Protein AF-A0A0C9RMF0-F1 (afdb_monomer_lite)

pLDDT: mean 89.21, std 12.38, range [47.41, 98.06]

Sequence (124 aa):
MVTLDIFLEYEKRLIDDIDEKNALFDYFEFLIHSRNSNKECIVCVLGSMLGQEIQDAYSAFGRESKEDFSLTLTYSLLKDAVAGHFGQNWDEKNFRSTISKWFTGSSDRFGRRSKRQKRRSKSL

Foldseek 3Di:
DDAPVNVVVLLVCCVPDPVSLVVLLVVLLVQCVPPDDLLSSLCRSCVVHPDLNQLQQAACQDDPRHDHPCPTSNNVSSLVSQCVNCPVNDDPVRNSVNSRVVSVCSCVVVVVVVVVVVVVVVVD

Organism: NCBI:txid64838

Secondary structure (DSSP, 8-state):
---HHHHHHHHHHHHH-HHHHHHHHHHHHHHHTT--SHHHHHHHHHHHH--HHHHHHEETT-BTTBEEGGGSHHHHHHHHHHHHHHGGG--HHHHHHHHHHHHHTHHHHTTHHHHHHHHHTT--

Radius of gyration: 15.91 Å; chains: 1; bounding box: 38×47×32 Å

Structure (mmCIF, N/CA/C/O backbone):
data_AF-A0A0C9RMF0-F1
#
_entry.id   AF-A0A0C9RMF0-F1
#
loop_
_atom_site.group_PDB
_atom_site.id
_atom_site.type_symbol
_atom_site.label_atom_id
_atom_site.label_alt_id
_atom_site.label_comp_id
_atom_site.label_asym_id
_atom_site.label_entity_id
_atom_site.label_seq_id
_atom_site.pdbx_PDB_ins_code
_atom_site.Cartn_x
_atom_site.Cartn_y
_atom_site.Cartn_z
_atom_site.occupancy
_atom_site.B_iso_or_equiv
_atom_site.auth_seq_id
_atom_site.auth_comp_id
_atom_site.auth_asym_id
_atom_site.auth_atom_id
_atom_site.pdbx_PDB_model_num
ATOM 1 N N . MET A 1 1 ? -0.333 -11.986 -13.139 1.00 63.03 1 MET A N 1
ATOM 2 C CA . MET A 1 1 ? 0.375 -11.520 -11.924 1.00 63.03 1 MET A CA 1
ATOM 3 C C . MET A 1 1 ? 0.957 -10.160 -12.263 1.00 63.03 1 MET A C 1
ATOM 5 O O . MET A 1 1 ? 1.474 -10.045 -13.365 1.00 63.03 1 MET A O 1
ATOM 9 N N . VAL A 1 2 ? 0.821 -9.151 -11.400 1.00 81.69 2 VAL A N 1
ATOM 10 C CA . VAL A 1 2 ? 1.382 -7.812 -11.659 1.00 81.69 2 VAL A CA 1
ATOM 11 C C . VAL A 1 2 ? 2.910 -7.905 -11.649 1.00 81.69 2 VAL A C 1
ATOM 13 O O . VAL A 1 2 ? 3.484 -8.367 -10.657 1.00 81.69 2 VAL A O 1
ATOM 16 N N . THR A 1 3 ? 3.540 -7.543 -12.767 1.00 92.06 3 THR A N 1
ATOM 17 C CA . THR A 1 3 ? 5.001 -7.450 -12.908 1.00 92.06 3 THR A CA 1
ATOM 18 C C . THR A 1 3 ? 5.488 -6.076 -12.460 1.00 92.06 3 THR A C 1
ATOM 20 O O . THR A 1 3 ? 4.687 -5.151 -12.292 1.00 92.06 3 THR A O 1
ATOM 23 N N . LEU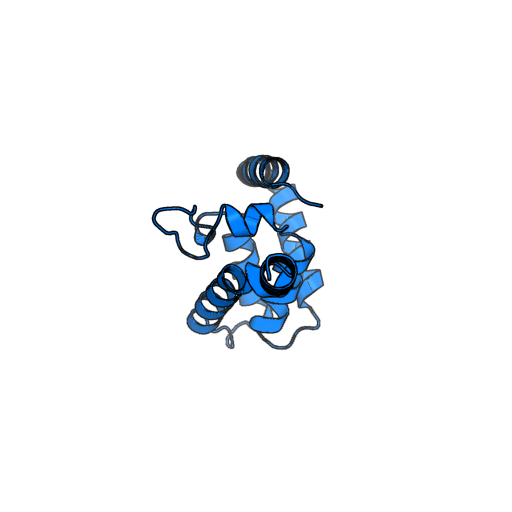 A 1 4 ? 6.800 -5.926 -12.272 1.00 93.19 4 LEU A N 1
ATOM 24 C CA . LEU A 1 4 ? 7.386 -4.624 -11.944 1.00 93.19 4 LEU A CA 1
ATOM 25 C C . LEU A 1 4 ? 7.097 -3.572 -13.029 1.00 93.19 4 LEU A C 1
ATOM 27 O O . LEU A 1 4 ? 6.701 -2.462 -12.692 1.00 93.19 4 LEU A O 1
ATOM 31 N N . ASP A 1 5 ? 7.222 -3.926 -14.309 1.00 94.81 5 ASP A N 1
ATOM 32 C CA . ASP A 1 5 ? 7.007 -2.980 -15.414 1.00 94.81 5 ASP A CA 1
ATOM 33 C C . ASP A 1 5 ? 5.564 -2.468 -15.469 1.00 94.81 5 ASP A C 1
ATOM 35 O O . ASP A 1 5 ? 5.345 -1.266 -15.603 1.00 94.81 5 ASP A O 1
ATOM 39 N N . ILE A 1 6 ? 4.584 -3.362 -15.275 1.00 94.62 6 ILE A N 1
ATOM 40 C CA . ILE A 1 6 ? 3.163 -2.988 -15.206 1.00 94.62 6 ILE A CA 1
ATOM 41 C C . ILE A 1 6 ? 2.926 -2.036 -14.030 1.00 94.62 6 ILE A C 1
ATOM 43 O O . ILE A 1 6 ? 2.205 -1.052 -14.171 1.00 94.62 6 ILE A O 1
ATOM 47 N N . PHE A 1 7 ? 3.539 -2.306 -12.873 1.00 95.50 7 PHE A N 1
ATOM 48 C CA . PHE A 1 7 ? 3.429 -1.428 -11.709 1.00 95.50 7 PHE A CA 1
ATOM 49 C C . PHE A 1 7 ? 4.033 -0.040 -11.980 1.00 95.50 7 PHE A C 1
ATOM 51 O O . PHE A 1 7 ? 3.410 0.966 -11.660 1.00 95.50 7 PHE A O 1
ATOM 58 N N . LEU A 1 8 ? 5.207 0.034 -12.611 1.00 95.44 8 LEU A N 1
ATOM 59 C CA . LEU A 1 8 ? 5.867 1.304 -12.934 1.00 95.44 8 LEU A CA 1
ATOM 60 C C . LEU A 1 8 ? 5.111 2.117 -13.991 1.00 95.44 8 LEU A C 1
ATOM 62 O O . LEU A 1 8 ? 5.059 3.342 -13.906 1.00 95.44 8 LEU A O 1
ATOM 66 N N . GLU A 1 9 ? 4.541 1.459 -15.000 1.00 95.38 9 GLU A N 1
ATOM 67 C CA . GLU A 1 9 ? 3.673 2.112 -15.982 1.00 95.38 9 GLU A CA 1
ATOM 68 C C . GLU A 1 9 ? 2.410 2.660 -15.315 1.00 95.38 9 GLU A C 1
ATOM 70 O O . GLU A 1 9 ? 2.009 3.795 -15.575 1.00 95.38 9 GLU A O 1
ATOM 75 N N . TYR A 1 10 ? 1.828 1.888 -14.398 1.00 95.31 10 TYR A N 1
ATOM 76 C CA . TYR A 1 10 ? 0.664 2.316 -13.640 1.00 95.31 10 TYR A CA 1
ATOM 77 C C . TYR A 1 10 ? 0.959 3.523 -12.744 1.00 95.31 1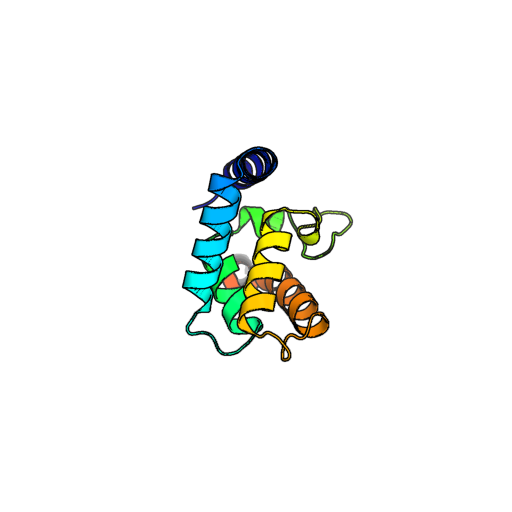0 TYR A C 1
ATOM 79 O O . TYR A 1 10 ? 0.224 4.505 -12.786 1.00 95.31 10 TYR A O 1
ATOM 87 N N . GLU A 1 11 ? 2.079 3.513 -12.017 1.00 96.12 11 GLU A N 1
ATOM 88 C CA . GLU A 1 11 ? 2.515 4.655 -11.204 1.00 96.12 11 GLU A CA 1
ATOM 89 C C . GLU A 1 11 ? 2.680 5.936 -12.030 1.00 96.12 11 GLU A C 1
ATOM 91 O O . GLU A 1 11 ? 2.320 7.012 -11.563 1.00 96.12 11 GLU A O 1
ATOM 96 N N . LYS A 1 12 ? 3.161 5.837 -13.277 1.00 95.94 12 LYS A N 1
ATOM 97 C CA . LYS A 1 12 ? 3.228 6.993 -14.186 1.00 95.94 12 LYS A CA 1
ATOM 98 C C . LYS A 1 12 ? 1.840 7.498 -14.565 1.00 95.94 12 LYS A C 1
ATOM 100 O O . LYS A 1 12 ? 1.616 8.701 -14.526 1.00 95.94 12 LYS A O 1
ATOM 105 N N . ARG A 1 13 ? 0.906 6.599 -14.896 1.00 95.56 13 ARG A N 1
ATOM 106 C CA . ARG A 1 13 ? -0.481 6.975 -15.221 1.00 95.56 13 ARG A CA 1
ATOM 107 C C . ARG A 1 13 ? -1.155 7.705 -14.063 1.00 95.56 13 ARG A C 1
ATOM 109 O O . ARG A 1 13 ? -1.812 8.715 -14.292 1.00 95.56 13 ARG A O 1
ATOM 116 N N . LEU A 1 14 ? -0.926 7.252 -12.830 1.00 96.50 14 LEU A N 1
ATOM 117 C CA . LEU A 1 14 ? -1.472 7.900 -11.639 1.00 96.50 14 LEU A CA 1
ATOM 118 C C . LEU A 1 14 ? -1.028 9.361 -11.498 1.00 96.50 14 LEU A C 1
ATOM 120 O O . LEU A 1 14 ? -1.740 10.118 -10.851 1.00 96.50 14 LEU A O 1
ATOM 124 N N . ILE A 1 15 ? 0.101 9.795 -12.069 1.00 94.56 15 ILE A N 1
ATOM 125 C CA . ILE A 1 15 ? 0.561 11.192 -11.957 1.00 94.56 15 ILE A CA 1
ATOM 126 C C . ILE A 1 15 ? -0.414 12.140 -12.660 1.00 94.56 15 ILE A C 1
ATOM 128 O O . ILE A 1 15 ? -0.840 13.124 -12.047 1.00 94.56 15 ILE A O 1
ATOM 132 N N . ASP A 1 16 ? -0.826 11.799 -13.878 1.00 93.38 16 ASP A N 1
ATOM 133 C CA . ASP A 1 16 ? -1.553 12.705 -14.774 1.00 93.38 16 ASP A CA 1
ATOM 134 C C . ASP A 1 16 ? -3.061 12.418 -14.849 1.00 93.38 16 ASP A C 1
ATOM 136 O O . ASP A 1 16 ? -3.834 13.285 -15.254 1.00 93.38 16 ASP A O 1
ATOM 140 N N . ASP A 1 17 ? -3.499 11.229 -14.429 1.00 96.31 17 ASP A N 1
ATOM 141 C CA . ASP A 1 17 ? -4.887 10.782 -14.549 1.00 96.31 17 ASP A CA 1
ATOM 142 C C . ASP A 1 17 ? -5.607 10.825 -13.190 1.00 96.31 17 ASP A C 1
ATOM 144 O O . ASP A 1 17 ? -5.391 9.986 -12.311 1.00 96.31 17 ASP A O 1
ATOM 148 N N . ILE A 1 18 ? -6.440 11.851 -12.990 1.00 95.62 18 ILE A N 1
ATOM 149 C CA . ILE A 1 18 ? -7.218 12.017 -11.754 1.00 95.62 18 ILE A CA 1
ATOM 150 C C . ILE A 1 18 ? -8.297 10.941 -11.602 1.00 95.62 18 ILE A C 1
ATOM 152 O O . ILE A 1 18 ? -8.563 10.510 -10.481 1.00 95.62 18 ILE A O 1
ATOM 156 N N . ASP A 1 19 ? -8.881 10.479 -12.707 1.00 96.88 19 ASP A N 1
ATOM 157 C CA . ASP A 1 19 ? -9.924 9.458 -12.678 1.00 96.88 19 ASP A CA 1
ATOM 158 C C . ASP A 1 19 ? -9.320 8.114 -12.270 1.00 96.88 19 ASP A C 1
ATOM 160 O O . ASP A 1 19 ? -9.894 7.399 -11.451 1.00 96.88 19 ASP A O 1
ATOM 164 N N . GLU A 1 20 ? -8.105 7.814 -12.734 1.00 97.12 20 GLU A N 1
ATOM 165 C CA . GLU A 1 20 ? -7.364 6.627 -12.306 1.00 97.12 20 GLU A CA 1
ATOM 166 C C . GLU A 1 20 ? -6.953 6.696 -10.824 1.00 97.12 20 GLU A C 1
ATOM 168 O O . GLU A 1 20 ? -7.061 5.695 -10.112 1.00 97.12 20 GLU A O 1
ATOM 173 N N . LYS A 1 21 ? -6.544 7.872 -10.317 1.00 97.62 21 LYS A N 1
ATOM 174 C CA . LYS A 1 21 ? -6.292 8.061 -8.874 1.00 97.62 21 LYS A CA 1
ATOM 175 C C . LYS A 1 21 ? -7.547 7.770 -8.047 1.00 97.62 21 LYS A C 1
ATOM 177 O O . LYS A 1 21 ? -7.460 7.047 -7.054 1.00 97.62 21 LYS A O 1
ATOM 182 N N . ASN A 1 22 ? -8.689 8.322 -8.458 1.00 97.62 22 ASN A N 1
ATOM 183 C CA . ASN A 1 22 ? -9.966 8.131 -7.771 1.00 97.62 22 ASN A CA 1
ATOM 184 C C . ASN A 1 22 ? -10.398 6.661 -7.821 1.00 97.62 22 ASN A C 1
ATOM 186 O O . ASN A 1 22 ? -10.735 6.091 -6.791 1.00 97.62 22 ASN A O 1
ATOM 190 N N . ALA A 1 23 ? -10.285 6.011 -8.981 1.00 97.75 23 ALA A N 1
ATOM 191 C CA . ALA A 1 23 ? -10.614 4.597 -9.129 1.00 97.75 23 ALA A CA 1
ATOM 192 C C . ALA A 1 23 ? -9.749 3.697 -8.232 1.00 97.75 23 ALA A C 1
ATOM 194 O O . ALA A 1 23 ? -10.259 2.757 -7.617 1.00 97.75 23 ALA A O 1
ATOM 195 N N . LEU A 1 24 ? -8.446 3.982 -8.120 1.00 97.62 24 LEU A N 1
ATOM 196 C CA . LEU A 1 24 ? -7.562 3.242 -7.220 1.00 97.62 24 LEU A CA 1
ATOM 197 C C . LEU A 1 24 ? -7.927 3.468 -5.749 1.00 97.62 24 LEU A C 1
ATOM 199 O O . LEU A 1 24 ? -7.923 2.519 -4.962 1.00 97.62 24 LEU A O 1
ATOM 203 N N . PHE A 1 25 ? -8.246 4.708 -5.382 1.00 98.00 25 PHE A N 1
ATOM 204 C CA . PHE A 1 25 ? -8.682 5.056 -4.035 1.00 98.00 25 PHE A CA 1
ATOM 205 C C . PHE A 1 25 ? -9.985 4.335 -3.659 1.00 98.00 25 PHE A C 1
ATOM 207 O O . PHE A 1 25 ? -10.014 3.630 -2.650 1.00 98.00 25 PHE A O 1
ATOM 214 N N . ASP A 1 26 ? -11.009 4.401 -4.513 1.00 98.06 26 ASP A N 1
ATOM 215 C CA . ASP A 1 26 ? -12.291 3.709 -4.330 1.00 98.06 26 ASP A CA 1
ATOM 216 C C . ASP A 1 26 ? -12.096 2.191 -4.216 1.00 98.06 26 ASP A C 1
ATOM 218 O O . ASP A 1 26 ? -12.721 1.516 -3.393 1.00 98.06 26 ASP A O 1
ATOM 222 N N . TYR A 1 27 ? -11.180 1.630 -5.011 1.00 97.50 27 TYR A N 1
ATOM 223 C CA . TYR A 1 27 ? -10.817 0.221 -4.912 1.00 97.50 27 TYR A CA 1
ATOM 224 C C . TYR A 1 27 ? -10.182 -0.119 -3.556 1.00 97.50 27 TYR A C 1
ATOM 226 O O . TYR A 1 27 ? -10.491 -1.164 -2.972 1.00 97.50 27 TYR A O 1
ATOM 234 N N . PHE A 1 28 ? -9.323 0.748 -3.013 1.00 97.88 28 PHE A N 1
ATOM 235 C CA . PHE A 1 28 ? -8.776 0.565 -1.670 1.00 97.88 28 PHE A CA 1
ATOM 236 C C . PHE A 1 28 ? -9.864 0.640 -0.607 1.00 97.88 28 PHE A C 1
ATOM 238 O O . PHE A 1 28 ? -9.921 -0.264 0.229 1.00 97.88 28 PHE A O 1
ATOM 245 N N . GLU A 1 29 ? -10.748 1.637 -0.662 1.00 97.62 29 GLU A N 1
ATOM 246 C CA . GLU A 1 29 ? -11.882 1.759 0.259 1.00 97.62 29 GLU A CA 1
ATOM 247 C C . GLU A 1 29 ? -12.767 0.509 0.231 1.00 97.62 29 GLU A C 1
ATOM 249 O O . GLU A 1 29 ? -13.080 -0.064 1.279 1.00 97.62 29 GLU A O 1
ATOM 254 N N . PHE A 1 30 ? -13.082 0.003 -0.962 1.00 97.25 30 PHE A N 1
ATOM 255 C CA . PHE A 1 30 ? -13.842 -1.231 -1.133 1.00 97.25 30 PHE A CA 1
ATOM 256 C C . PHE A 1 30 ? -13.167 -2.434 -0.454 1.00 97.25 30 PHE A C 1
ATOM 258 O O . PHE A 1 30 ? -13.817 -3.195 0.268 1.00 97.25 30 PHE A O 1
ATOM 265 N N . LEU A 1 31 ? -11.854 -2.610 -0.637 1.00 96.69 31 LEU A N 1
ATOM 266 C CA . LEU A 1 31 ? -11.109 -3.729 -0.045 1.00 96.69 31 LEU A CA 1
ATOM 267 C C . LEU A 1 31 ? -11.022 -3.661 1.487 1.00 96.69 31 LEU A C 1
ATOM 269 O O . LEU A 1 31 ? -10.932 -4.708 2.148 1.00 96.69 31 LEU A O 1
ATOM 273 N N . ILE A 1 32 ? -11.002 -2.452 2.052 1.00 97.06 32 ILE A N 1
ATOM 274 C CA . ILE A 1 32 ? -10.818 -2.235 3.492 1.00 97.06 32 ILE A CA 1
ATOM 275 C C . ILE A 1 32 ? -12.135 -2.059 4.255 1.00 97.06 32 ILE A C 1
ATOM 277 O O . ILE A 1 32 ? -12.124 -2.200 5.475 1.00 97.06 32 ILE A O 1
ATOM 281 N N . HIS A 1 33 ? -13.260 -1.851 3.565 1.00 95.06 33 HIS A N 1
ATOM 282 C CA . HIS A 1 33 ? -14.565 -1.530 4.154 1.00 95.06 33 HIS A CA 1
ATOM 283 C C . HIS A 1 33 ? -14.978 -2.430 5.333 1.00 95.06 33 HIS A C 1
ATOM 285 O O . HIS A 1 33 ? -15.528 -1.957 6.322 1.00 95.06 33 HIS A O 1
ATOM 291 N N . SER A 1 34 ? -14.694 -3.734 5.268 1.00 91.94 34 SER A N 1
ATOM 292 C CA . SER A 1 34 ? -15.067 -4.695 6.317 1.00 91.94 34 SER A CA 1
ATOM 293 C C . SER A 1 34 ? -13.913 -5.068 7.264 1.00 91.94 34 SER A C 1
ATOM 295 O O . SER A 1 34 ? -13.952 -6.133 7.890 1.00 91.94 34 SER A O 1
ATOM 297 N N . ARG A 1 35 ? -12.821 -4.298 7.283 1.00 94.81 35 ARG A N 1
ATOM 298 C CA . ARG A 1 35 ? -11.596 -4.606 8.039 1.00 94.81 35 ARG A CA 1
ATOM 299 C C . ARG A 1 35 ? -11.538 -3.794 9.322 1.00 94.81 35 ARG A C 1
ATOM 301 O O . ARG A 1 35 ? -11.919 -2.629 9.353 1.00 94.81 35 ARG A O 1
ATOM 308 N N . ASN A 1 36 ? -11.002 -4.404 10.373 1.00 93.00 36 ASN A N 1
ATOM 309 C CA . ASN A 1 36 ? -11.038 -3.837 11.723 1.00 93.00 36 ASN A CA 1
ATOM 310 C C . ASN A 1 36 ? -9.655 -3.424 12.240 1.00 93.00 36 ASN A C 1
ATOM 312 O O . ASN A 1 36 ? -9.524 -2.970 13.374 1.00 93.00 36 ASN A O 1
ATOM 316 N N . SER A 1 37 ? -8.596 -3.593 11.442 1.00 92.69 37 SER A N 1
ATOM 317 C CA . SER A 1 37 ? -7.249 -3.167 11.823 1.00 92.69 37 SER A CA 1
ATOM 318 C C . SER A 1 37 ? -6.399 -2.735 10.631 1.00 92.69 37 SER A C 1
ATOM 320 O O . SER A 1 37 ? -6.526 -3.285 9.538 1.00 92.69 37 SER A O 1
ATOM 322 N N . ASN A 1 38 ? -5.434 -1.837 10.876 1.00 90.56 38 ASN A N 1
ATOM 323 C CA . ASN A 1 38 ? -4.408 -1.442 9.897 1.00 90.56 38 ASN A CA 1
ATOM 324 C C . ASN A 1 38 ? -3.770 -2.651 9.201 1.00 90.56 38 ASN A C 1
ATOM 326 O O . ASN A 1 38 ? -3.540 -2.643 7.994 1.00 90.56 38 ASN A O 1
ATOM 330 N N . LYS A 1 39 ? -3.489 -3.712 9.965 1.00 92.88 39 LYS A N 1
ATOM 331 C CA . LYS A 1 39 ? -2.886 -4.940 9.445 1.00 92.88 39 LYS A CA 1
ATOM 332 C C . LYS A 1 39 ? -3.774 -5.642 8.438 1.00 92.88 39 LYS A C 1
ATOM 334 O O . LYS A 1 39 ? -3.267 -6.055 7.400 1.00 92.88 39 LYS A O 1
ATOM 339 N N . GLU A 1 40 ? -5.056 -5.786 8.733 1.00 94.75 40 GLU A N 1
ATOM 340 C CA . GLU A 1 40 ? -6.001 -6.396 7.803 1.00 94.75 40 GLU A CA 1
ATOM 341 C C . GLU A 1 40 ? -6.132 -5.567 6.526 1.00 94.75 40 GLU A C 1
ATOM 343 O O . GLU A 1 40 ? -6.039 -6.134 5.439 1.00 94.75 40 GLU A O 1
ATOM 348 N N . CYS A 1 41 ? -6.242 -4.241 6.650 1.00 95.88 41 CYS A N 1
ATOM 349 C CA . CYS A 1 41 ? -6.320 -3.332 5.509 1.00 95.88 41 CYS A CA 1
ATOM 350 C C . CYS A 1 41 ? -5.090 -3.456 4.598 1.00 95.88 41 CYS A C 1
ATOM 352 O O . CYS A 1 41 ? -5.212 -3.765 3.414 1.00 95.88 41 CYS A O 1
ATOM 354 N N . ILE A 1 42 ? -3.891 -3.303 5.170 1.00 94.69 42 ILE A N 1
ATOM 355 C CA . ILE A 1 42 ? -2.617 -3.358 4.439 1.00 94.69 42 ILE A CA 1
ATOM 356 C C . ILE A 1 42 ? -2.416 -4.725 3.778 1.00 94.69 42 ILE A C 1
ATOM 358 O O . ILE A 1 42 ? -2.009 -4.799 2.621 1.00 94.69 42 ILE A O 1
ATOM 362 N N . VAL A 1 43 ? -2.684 -5.822 4.496 1.00 92.94 43 VAL A N 1
ATOM 363 C CA . VAL A 1 43 ? -2.528 -7.176 3.941 1.00 92.94 43 VAL A CA 1
ATOM 364 C C . VAL A 1 43 ? -3.502 -7.406 2.790 1.00 92.94 43 VAL A C 1
ATOM 366 O O . VAL A 1 43 ? -3.096 -7.994 1.789 1.00 92.94 43 VAL A O 1
ATOM 369 N N . CYS A 1 44 ? -4.746 -6.940 2.919 1.00 94.44 44 CYS A N 1
ATOM 370 C CA . CYS A 1 44 ? -5.767 -7.077 1.887 1.00 94.44 44 CYS A CA 1
ATOM 371 C C . CYS A 1 44 ? -5.385 -6.299 0.623 1.00 94.44 44 CYS A C 1
ATOM 373 O O . CYS A 1 44 ? -5.318 -6.891 -0.452 1.00 94.44 44 CYS A O 1
ATOM 375 N N . VAL A 1 45 ? -5.065 -5.007 0.749 1.00 95.69 45 VAL A N 1
ATOM 376 C CA . VAL A 1 45 ? -4.725 -4.160 -0.404 1.00 95.69 45 VAL A CA 1
ATOM 377 C C . VAL A 1 45 ? -3.434 -4.627 -1.068 1.00 95.69 45 VAL A C 1
ATOM 379 O O . VAL A 1 45 ? -3.445 -5.016 -2.235 1.00 95.69 45 VAL A O 1
ATOM 382 N N . LEU A 1 46 ? -2.327 -4.684 -0.319 1.00 93.94 46 LEU A N 1
ATOM 383 C CA . LEU A 1 46 ? -1.032 -5.044 -0.900 1.00 93.94 46 LEU A CA 1
ATOM 384 C C . LEU A 1 46 ? -1.021 -6.486 -1.421 1.00 93.94 46 LEU A C 1
ATOM 386 O O . LEU A 1 46 ? -0.371 -6.767 -2.422 1.00 93.94 46 LEU A O 1
ATOM 390 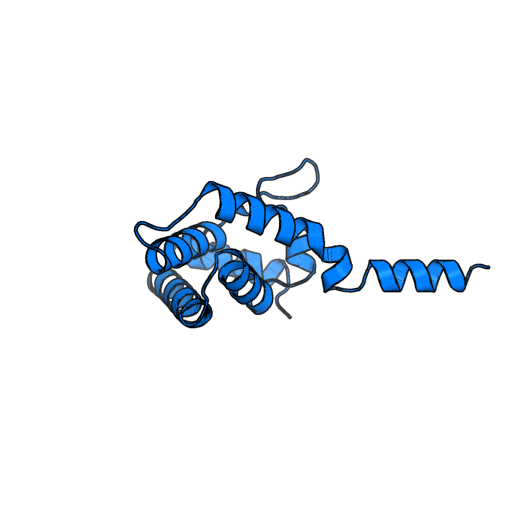N N . GLY A 1 47 ? -1.752 -7.404 -0.781 1.00 91.12 47 GLY A N 1
ATOM 391 C CA . GLY A 1 47 ? -1.904 -8.780 -1.258 1.00 91.12 47 GLY A CA 1
ATOM 392 C C . GLY A 1 47 ? -2.711 -8.902 -2.553 1.00 91.12 47 GLY A C 1
ATOM 393 O O . GLY A 1 47 ? -2.479 -9.840 -3.313 1.00 91.12 47 GLY A O 1
ATOM 394 N N . SER A 1 48 ? -3.618 -7.958 -2.815 1.00 89.75 48 SER A N 1
ATOM 395 C CA . SER A 1 48 ? -4.458 -7.949 -4.018 1.00 89.75 48 SER A CA 1
ATOM 396 C C . SER A 1 48 ? -3.768 -7.305 -5.221 1.00 89.75 48 SER A C 1
ATOM 398 O O . SER A 1 48 ? -4.098 -7.645 -6.353 1.00 89.75 48 SER A O 1
ATOM 400 N N . MET A 1 49 ? -2.805 -6.403 -4.995 1.00 87.88 49 MET A N 1
ATOM 401 C CA . MET A 1 49 ? -2.175 -5.631 -6.075 1.00 87.88 49 MET A CA 1
ATOM 402 C C . MET A 1 49 ? -0.686 -5.931 -6.295 1.00 87.88 49 MET A C 1
ATOM 404 O O . MET A 1 49 ? -0.213 -5.885 -7.428 1.00 87.88 49 MET A O 1
ATOM 408 N N . LEU A 1 50 ? 0.079 -6.248 -5.244 1.00 91.38 50 LEU A N 1
ATOM 409 C CA . LEU A 1 50 ? 1.533 -6.352 -5.354 1.00 91.38 50 LEU A CA 1
ATOM 410 C C . LEU A 1 50 ? 1.998 -7.801 -5.503 1.00 91.38 50 LEU A C 1
ATOM 412 O O . LEU A 1 50 ? 1.847 -8.645 -4.615 1.00 91.38 50 LEU A O 1
ATOM 416 N N . GLY A 1 51 ? 2.662 -8.056 -6.627 1.00 88.19 51 GLY A N 1
ATOM 417 C CA . GLY A 1 51 ? 3.366 -9.301 -6.899 1.00 88.19 51 GLY A CA 1
ATOM 418 C C . GLY A 1 51 ? 4.700 -9.436 -6.156 1.00 88.19 51 GLY A C 1
ATOM 419 O O . GLY A 1 51 ? 5.171 -8.540 -5.448 1.00 88.19 51 GLY A O 1
ATOM 420 N N . GLN A 1 52 ? 5.337 -10.593 -6.346 1.00 88.56 52 GLN A N 1
ATOM 421 C CA . GLN A 1 52 ? 6.655 -10.883 -5.779 1.00 88.56 52 GLN A CA 1
ATOM 422 C C . GLN A 1 52 ? 7.739 -9.928 -6.282 1.00 88.56 52 GLN A C 1
ATOM 424 O O . GLN A 1 52 ? 8.563 -9.489 -5.486 1.00 88.56 52 GLN A O 1
ATOM 429 N N . GLU A 1 53 ? 7.707 -9.588 -7.570 1.00 91.00 53 GLU A N 1
ATOM 430 C CA . GLU A 1 53 ? 8.698 -8.713 -8.203 1.00 91.00 53 GLU A CA 1
ATOM 431 C C . GLU A 1 53 ? 8.742 -7.330 -7.549 1.00 91.00 53 GLU A C 1
ATOM 433 O O . GLU A 1 53 ? 9.819 -6.828 -7.241 1.00 91.00 53 GLU A O 1
ATOM 438 N N . ILE A 1 54 ? 7.578 -6.762 -7.221 1.00 92.69 54 ILE A N 1
ATOM 439 C CA . ILE A 1 54 ? 7.501 -5.461 -6.552 1.00 92.69 54 ILE A CA 1
ATOM 440 C C . ILE A 1 54 ? 8.108 -5.557 -5.149 1.00 92.69 54 ILE A C 1
ATOM 442 O O . ILE A 1 54 ? 8.880 -4.698 -4.744 1.00 92.69 54 ILE A O 1
ATOM 446 N N . GLN A 1 55 ? 7.829 -6.627 -4.400 1.00 89.94 55 GLN A N 1
ATOM 447 C CA . GLN A 1 55 ? 8.430 -6.812 -3.072 1.00 89.94 55 GLN A CA 1
ATOM 448 C C . GLN A 1 55 ? 9.940 -7.069 -3.113 1.00 89.94 55 GLN A C 1
ATOM 450 O O . GLN A 1 55 ? 10.624 -6.888 -2.100 1.00 89.94 55 GLN A O 1
ATOM 455 N N . ASP A 1 56 ? 10.468 -7.538 -4.240 1.00 90.38 56 ASP A N 1
ATOM 456 C CA . ASP A 1 56 ? 11.902 -7.697 -4.441 1.00 90.38 56 ASP A CA 1
ATOM 457 C C . ASP A 1 56 ? 12.571 -6.366 -4.775 1.00 90.38 56 ASP A C 1
ATOM 459 O O . ASP A 1 56 ? 13.617 -6.085 -4.194 1.00 90.38 56 ASP A O 1
ATOM 463 N N . ALA A 1 57 ? 11.938 -5.546 -5.616 1.00 92.75 57 ALA A N 1
ATOM 464 C CA . ALA A 1 57 ? 12.443 -4.239 -6.033 1.00 92.75 57 ALA A CA 1
ATOM 465 C C . ALA A 1 57 ? 12.290 -3.151 -4.957 1.00 92.75 57 ALA A C 1
ATOM 467 O O . ALA A 1 57 ? 13.159 -2.295 -4.820 1.00 92.75 57 ALA A O 1
ATOM 468 N N . TYR A 1 58 ? 11.224 -3.209 -4.157 1.00 95.19 58 TYR A N 1
ATOM 469 C CA . TYR A 1 58 ? 10.881 -2.171 -3.189 1.00 95.19 58 TYR A CA 1
ATOM 470 C C . TYR A 1 58 ? 11.028 -2.619 -1.739 1.00 95.19 58 TYR A C 1
ATOM 472 O O . TYR A 1 58 ? 10.853 -3.784 -1.357 1.00 95.19 58 TYR A O 1
ATOM 480 N N . SER A 1 59 ? 11.300 -1.636 -0.892 1.00 95.44 59 SER A N 1
ATOM 481 C CA . SER A 1 59 ? 11.119 -1.702 0.550 1.00 95.44 59 SER A CA 1
ATOM 482 C C . SER A 1 59 ? 10.156 -0.605 0.992 1.00 95.44 59 SER A C 1
ATOM 484 O O . SER A 1 59 ? 9.924 0.352 0.265 1.00 95.44 59 SER A O 1
ATOM 486 N N . ALA A 1 60 ? 9.600 -0.729 2.197 1.00 94.25 60 ALA A N 1
ATOM 487 C CA . ALA A 1 60 ? 8.610 0.230 2.680 1.00 94.25 60 ALA A CA 1
ATOM 488 C C . ALA A 1 60 ? 9.114 1.684 2.757 1.00 94.25 60 ALA A C 1
ATOM 490 O O . ALA A 1 60 ? 8.305 2.579 2.573 1.00 94.25 60 ALA A O 1
ATOM 491 N N . PHE A 1 61 ? 10.400 1.890 3.073 1.00 95.38 61 PHE A N 1
ATOM 492 C CA . PHE A 1 61 ? 11.006 3.205 3.352 1.00 95.38 61 PHE A CA 1
ATOM 493 C C . PHE A 1 61 ? 12.438 3.320 2.796 1.00 95.38 61 PHE A C 1
ATOM 495 O O . PHE A 1 61 ? 13.313 3.877 3.454 1.00 95.38 61 PHE A O 1
ATOM 502 N N . GLY A 1 62 ? 12.702 2.681 1.652 1.00 90.62 62 GLY A N 1
ATOM 503 C CA . GLY A 1 62 ? 14.020 2.656 1.005 1.00 90.62 62 GLY A CA 1
ATOM 504 C C . GLY A 1 62 ? 15.088 1.835 1.750 1.00 90.62 62 GLY A C 1
ATOM 505 O O . GLY A 1 62 ? 15.124 1.752 2.981 1.00 90.62 62 GLY A O 1
ATOM 506 N N . ARG A 1 63 ? 15.981 1.180 0.997 1.00 89.44 63 ARG A N 1
ATOM 507 C CA . ARG A 1 63 ? 17.228 0.551 1.485 1.00 89.44 63 ARG A CA 1
ATOM 508 C C . ARG A 1 63 ?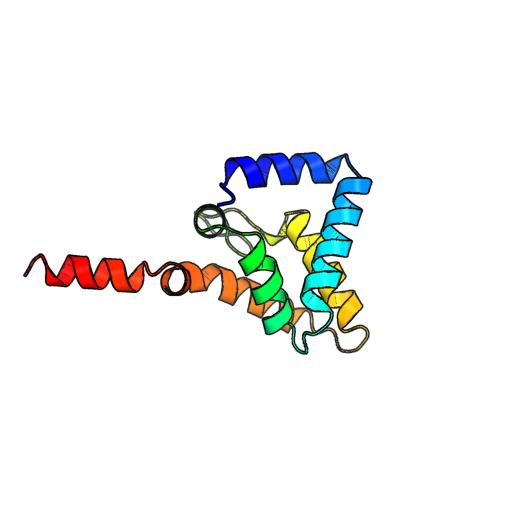 18.276 0.601 0.373 1.00 89.44 63 ARG A C 1
ATOM 510 O O . ARG A 1 63 ? 17.907 0.698 -0.784 1.00 89.44 63 ARG A O 1
ATOM 517 N N . GLU A 1 64 ? 19.558 0.421 0.691 1.00 81.31 64 GLU A N 1
ATOM 518 C CA . GLU A 1 64 ? 20.664 0.483 -0.295 1.00 81.31 64 GLU A CA 1
ATOM 519 C C . GLU A 1 64 ? 20.445 -0.319 -1.596 1.00 81.31 64 GLU A C 1
ATOM 521 O O . GLU A 1 64 ? 20.985 0.044 -2.631 1.00 81.31 64 GLU A O 1
ATOM 526 N N . SER A 1 65 ? 19.668 -1.406 -1.557 1.00 86.62 65 SER A N 1
ATOM 527 C CA . SER A 1 65 ? 19.387 -2.277 -2.713 1.00 86.62 65 SER A CA 1
ATOM 528 C C . SER A 1 65 ? 17.920 -2.293 -3.154 1.00 86.62 65 SER A C 1
ATOM 530 O O . SER A 1 65 ? 17.550 -3.131 -3.976 1.00 86.62 65 SER A O 1
ATOM 532 N N . LYS A 1 66 ? 17.065 -1.442 -2.571 1.00 93.06 66 LYS A N 1
ATOM 533 C CA . LYS A 1 66 ? 15.622 -1.431 -2.833 1.00 93.06 66 LYS A CA 1
ATOM 534 C C . LYS A 1 66 ? 15.050 -0.023 -2.834 1.00 93.06 66 LYS A C 1
ATOM 536 O O . LYS A 1 66 ? 15.261 0.729 -1.883 1.00 93.06 66 LYS A O 1
ATOM 541 N N . GLU A 1 67 ? 14.216 0.245 -3.826 1.00 95.56 67 GLU A N 1
ATOM 542 C CA . GLU A 1 67 ? 13.487 1.501 -3.966 1.00 95.56 67 GLU A CA 1
ATOM 543 C C . GLU A 1 67 ? 12.547 1.757 -2.777 1.00 95.56 67 GLU A C 1
ATOM 545 O O . GLU A 1 67 ? 12.155 0.840 -2.035 1.00 95.56 67 GLU A O 1
ATOM 550 N N . ASP A 1 68 ? 12.195 3.026 -2.580 1.00 97.00 68 ASP A N 1
ATOM 551 C CA . ASP A 1 68 ? 11.305 3.464 -1.510 1.00 97.00 68 ASP A CA 1
ATOM 552 C C . ASP A 1 68 ? 9.842 3.453 -1.966 1.00 97.00 68 ASP A C 1
ATOM 554 O O . ASP A 1 68 ? 9.398 4.291 -2.748 1.00 97.00 68 ASP A O 1
ATOM 558 N N . PHE A 1 69 ? 9.069 2.495 -1.450 1.00 97.19 69 PHE A N 1
ATOM 559 C CA . PHE A 1 69 ? 7.645 2.394 -1.750 1.00 97.19 69 PHE A CA 1
ATOM 560 C C . PHE A 1 69 ? 6.849 3.565 -1.174 1.00 97.19 69 PHE A C 1
ATOM 562 O O . PHE A 1 69 ? 5.825 3.929 -1.744 1.00 97.19 69 PHE A O 1
ATOM 569 N N . SER A 1 70 ? 7.298 4.182 -0.078 1.00 97.06 70 SER A N 1
ATOM 570 C CA . SER A 1 70 ? 6.588 5.309 0.531 1.00 97.06 70 SER A CA 1
ATOM 571 C C . SER A 1 70 ? 6.555 6.569 -0.333 1.00 97.06 70 SER A C 1
ATOM 573 O O . SER A 1 70 ? 5.773 7.473 -0.053 1.00 97.06 70 SER A O 1
ATOM 575 N N . LEU A 1 71 ? 7.359 6.602 -1.398 1.00 96.88 71 LEU A N 1
ATOM 576 C CA . LEU A 1 71 ? 7.380 7.674 -2.389 1.00 96.88 71 LEU A CA 1
ATOM 577 C C . LEU A 1 71 ? 6.417 7.435 -3.566 1.00 96.88 71 LEU A C 1
ATOM 579 O O . LEU A 1 71 ? 6.306 8.292 -4.437 1.00 96.88 71 LEU A O 1
ATOM 583 N N . THR A 1 72 ? 5.732 6.288 -3.610 1.00 97.31 72 THR A N 1
ATOM 584 C CA . THR A 1 72 ? 4.763 5.955 -4.670 1.00 97.31 72 THR A CA 1
ATOM 585 C C . THR A 1 72 ? 3.409 6.620 -4.430 1.00 97.31 72 THR A C 1
ATOM 587 O O . THR A 1 72 ? 2.992 6.826 -3.284 1.00 97.31 72 THR A O 1
ATOM 590 N N . LEU A 1 73 ? 2.674 6.898 -5.508 1.00 97.50 73 LEU A N 1
ATOM 591 C CA . LEU A 1 73 ? 1.292 7.374 -5.414 1.00 97.50 73 LEU A CA 1
ATOM 592 C C . LEU A 1 73 ? 0.386 6.288 -4.840 1.00 97.50 73 LEU A C 1
ATOM 594 O O . LEU A 1 73 ? -0.463 6.592 -4.002 1.00 97.50 73 LEU A O 1
ATOM 598 N N . THR A 1 74 ? 0.634 5.021 -5.188 1.00 97.06 74 THR A N 1
ATOM 599 C CA . THR A 1 74 ? -0.018 3.875 -4.542 1.00 97.06 74 THR A CA 1
ATOM 600 C C . THR A 1 74 ? 0.088 3.942 -3.016 1.00 97.06 74 THR A C 1
ATOM 602 O O . THR A 1 74 ? -0.908 3.738 -2.322 1.00 97.06 74 THR A O 1
ATOM 605 N N . TYR A 1 75 ? 1.275 4.220 -2.462 1.00 97.81 75 TYR A N 1
ATOM 606 C CA . TYR A 1 75 ? 1.440 4.325 -1.012 1.00 97.81 75 TYR A CA 1
ATOM 607 C C . TYR A 1 75 ? 0.638 5.486 -0.428 1.00 97.81 75 TYR A C 1
ATOM 609 O O . TYR A 1 75 ? -0.009 5.298 0.604 1.00 97.81 75 TYR A O 1
ATOM 617 N N . SER A 1 76 ? 0.675 6.660 -1.067 1.00 97.88 76 SER A N 1
ATOM 618 C CA . SER A 1 76 ? -0.075 7.830 -0.598 1.00 97.88 76 SER A CA 1
ATOM 619 C C . SER A 1 76 ? -1.570 7.532 -0.550 1.00 97.88 76 SER A C 1
ATOM 621 O O . SER A 1 76 ? -2.189 7.681 0.497 1.00 97.88 76 SER A O 1
ATOM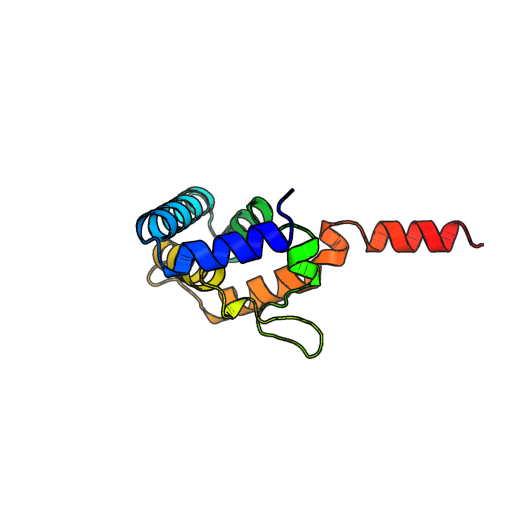 623 N N . LEU A 1 77 ? -2.125 6.998 -1.639 1.00 98.06 77 LEU A N 1
ATOM 624 C CA . LEU A 1 77 ? -3.547 6.670 -1.735 1.00 98.06 77 LEU A CA 1
ATOM 625 C C . LEU A 1 77 ? -3.950 5.578 -0.734 1.00 98.06 77 LEU A C 1
ATOM 627 O O . LEU A 1 77 ? -4.998 5.676 -0.103 1.00 98.06 77 LEU A O 1
ATOM 631 N N . LEU A 1 78 ? -3.102 4.568 -0.511 1.00 97.75 78 LEU A N 1
ATOM 632 C CA . LEU A 1 78 ? -3.346 3.554 0.520 1.00 97.75 78 LEU A CA 1
ATOM 633 C C . LEU A 1 78 ? -3.334 4.160 1.928 1.00 97.75 78 LEU A C 1
ATOM 635 O O . LEU A 1 78 ? -4.147 3.779 2.773 1.00 97.75 78 LEU A O 1
ATOM 639 N N . LYS A 1 79 ? -2.395 5.071 2.203 1.00 97.94 79 LYS A N 1
ATOM 640 C CA . LYS A 1 79 ? -2.320 5.778 3.483 1.00 97.94 79 LYS A CA 1
ATOM 641 C C . LYS A 1 79 ? -3.610 6.555 3.719 1.00 97.94 79 LYS A C 1
ATOM 643 O O . LYS A 1 79 ? -4.193 6.399 4.787 1.00 97.94 79 LYS A O 1
ATOM 648 N N . ASP A 1 80 ? -4.061 7.309 2.724 1.00 98.00 80 ASP A N 1
ATOM 649 C CA . ASP A 1 80 ? -5.255 8.149 2.808 1.00 98.00 80 ASP A CA 1
ATOM 650 C C . ASP A 1 80 ? -6.539 7.313 2.941 1.00 98.00 80 ASP A C 1
ATOM 652 O O . ASP A 1 80 ? -7.405 7.639 3.751 1.00 98.00 80 ASP A O 1
ATOM 656 N N . ALA A 1 81 ? -6.638 6.176 2.247 1.00 97.75 81 ALA A N 1
ATOM 657 C CA . ALA A 1 81 ? -7.788 5.279 2.373 1.00 97.75 81 ALA A CA 1
ATOM 658 C C . ALA A 1 81 ? -7.868 4.660 3.780 1.00 97.75 81 ALA A C 1
ATOM 660 O O . ALA A 1 81 ? -8.912 4.669 4.431 1.00 97.75 81 ALA A O 1
ATOM 661 N N . VAL A 1 82 ? -6.745 4.157 4.308 1.00 97.12 82 VAL A N 1
ATOM 662 C CA . VAL A 1 82 ? -6.705 3.574 5.662 1.00 97.12 82 VAL A CA 1
ATOM 663 C C . VAL A 1 82 ? -6.936 4.639 6.735 1.00 97.12 82 VAL A C 1
ATOM 665 O O . VAL A 1 82 ? -7.615 4.378 7.729 1.00 97.12 82 VAL A O 1
ATOM 668 N N . ALA A 1 83 ? -6.396 5.836 6.531 1.00 97.12 83 ALA A N 1
ATOM 669 C CA . ALA A 1 83 ? -6.644 6.998 7.366 1.00 97.12 83 ALA A CA 1
ATOM 670 C C . ALA A 1 83 ? -8.127 7.346 7.466 1.00 97.12 83 ALA A C 1
ATOM 672 O O . ALA A 1 83 ? -8.657 7.460 8.572 1.00 97.12 83 ALA A O 1
ATOM 673 N N . GLY A 1 84 ? -8.790 7.486 6.315 1.00 96.94 84 GLY A N 1
ATOM 674 C CA . GLY A 1 84 ? -10.215 7.786 6.226 1.00 96.94 84 GLY A CA 1
ATOM 675 C C . GLY A 1 84 ? -11.059 6.718 6.912 1.00 96.94 84 GLY A C 1
ATOM 676 O O . GLY A 1 84 ? -11.939 7.048 7.704 1.00 96.94 84 GLY A O 1
ATOM 677 N N . HIS A 1 85 ? -10.715 5.444 6.706 1.00 96.25 85 HIS A N 1
ATOM 678 C CA . HIS A 1 85 ? -11.423 4.303 7.294 1.00 96.25 85 HIS A CA 1
ATOM 679 C C . HIS A 1 85 ? -11.412 4.291 8.829 1.00 96.25 85 HIS A C 1
ATOM 681 O O . HIS A 1 85 ? -12.413 3.948 9.454 1.00 96.25 85 HIS A O 1
ATOM 687 N N . PHE A 1 86 ? -10.295 4.670 9.460 1.00 95.56 86 PHE A N 1
ATOM 688 C CA . PHE A 1 86 ? -10.183 4.685 10.926 1.00 95.56 86 PHE A CA 1
ATOM 689 C C . PHE A 1 86 ? -10.455 6.055 11.563 1.00 95.56 86 PHE A C 1
ATOM 691 O O . PHE A 1 86 ? -10.658 6.127 12.780 1.00 95.56 86 PHE A O 1
ATOM 698 N N . GLY A 1 87 ? -10.477 7.135 10.779 1.00 93.94 87 GLY A N 1
ATOM 699 C CA . GLY A 1 87 ? -10.734 8.494 11.248 1.00 93.94 87 GLY A CA 1
ATOM 700 C C . GLY A 1 87 ? -9.852 8.873 12.441 1.00 93.94 87 GLY A C 1
ATOM 701 O O . GLY A 1 87 ? -8.631 8.747 12.402 1.00 93.94 87 GLY A O 1
ATOM 702 N N . GLN A 1 88 ? -10.474 9.293 13.547 1.00 92.31 88 GLN A N 1
ATOM 703 C CA . GLN A 1 88 ? -9.761 9.678 14.776 1.00 92.31 88 GLN A CA 1
ATOM 704 C C . GLN A 1 88 ? -8.973 8.533 15.434 1.00 92.31 88 GLN A C 1
ATOM 706 O O . GLN A 1 88 ? -8.070 8.794 16.224 1.00 92.31 88 GLN A O 1
ATOM 711 N N . ASN A 1 89 ? -9.287 7.275 15.111 1.00 91.44 89 ASN A N 1
ATOM 712 C CA . ASN A 1 89 ? -8.582 6.102 15.632 1.00 91.44 89 ASN A CA 1
ATOM 713 C C . ASN A 1 89 ? -7.370 5.706 14.771 1.00 91.44 89 ASN A C 1
ATOM 715 O O . ASN A 1 89 ? -6.753 4.665 15.014 1.00 91.44 89 ASN A O 1
ATOM 719 N N . TRP A 1 90 ? -7.032 6.491 13.745 1.00 93.56 90 TRP A N 1
ATOM 720 C CA . TRP A 1 90 ? -5.887 6.214 12.891 1.00 93.56 90 TRP A CA 1
ATOM 721 C C . TRP A 1 90 ? -4.558 6.374 13.644 1.00 93.56 90 TRP A C 1
ATOM 723 O O . TRP A 1 90 ? -4.224 7.433 14.169 1.00 93.56 90 TRP A O 1
ATOM 733 N N . ASP A 1 91 ? -3.759 5.305 13.634 1.00 92.94 91 ASP A N 1
ATOM 734 C CA . ASP A 1 91 ? -2.378 5.294 14.116 1.00 92.94 91 ASP A CA 1
ATOM 735 C C . ASP A 1 91 ? -1.383 5.164 12.946 1.00 92.94 91 ASP A C 1
ATOM 737 O O . ASP A 1 91 ? -1.159 4.073 12.398 1.00 92.94 91 ASP A O 1
ATOM 741 N N . GLU A 1 92 ? -0.747 6.281 12.583 1.00 94.62 92 GLU A N 1
ATOM 742 C CA . GLU A 1 92 ? 0.271 6.341 11.529 1.00 94.62 92 GLU A CA 1
ATOM 743 C C . GLU A 1 92 ? 1.506 5.487 11.855 1.00 94.62 92 GLU A C 1
ATOM 745 O O . GLU A 1 92 ? 2.069 4.827 10.975 1.00 94.62 92 GLU A O 1
ATOM 750 N N . LYS A 1 93 ? 1.934 5.436 13.121 1.00 94.44 93 LYS A N 1
ATOM 751 C CA . LYS A 1 93 ? 3.103 4.645 13.526 1.00 94.44 93 LYS A CA 1
ATOM 752 C C . LYS A 1 93 ? 2.833 3.157 13.323 1.00 94.44 93 LYS A C 1
ATOM 754 O O . LYS A 1 93 ? 3.701 2.433 12.820 1.00 94.44 93 LYS A O 1
ATOM 759 N N . ASN A 1 94 ? 1.634 2.699 13.674 1.00 94.25 94 ASN A N 1
ATOM 760 C CA . ASN A 1 94 ? 1.196 1.330 13.428 1.00 94.25 94 ASN A CA 1
ATOM 761 C C . ASN A 1 94 ? 1.101 1.032 11.924 1.00 94.25 94 ASN A C 1
ATOM 763 O O . ASN A 1 94 ? 1.643 0.016 11.481 1.00 94.25 94 ASN A O 1
ATOM 767 N N . PHE A 1 95 ? 0.517 1.931 11.127 1.00 96.19 95 PHE A N 1
ATOM 768 C CA . PHE A 1 95 ? 0.466 1.799 9.666 1.00 96.19 95 PHE A CA 1
ATOM 769 C C . PHE A 1 95 ? 1.868 1.604 9.060 1.00 96.19 95 PHE A C 1
ATOM 771 O O . PHE A 1 95 ? 2.136 0.591 8.405 1.00 96.19 95 PHE A O 1
ATOM 778 N N . ARG A 1 96 ? 2.809 2.504 9.377 1.00 96.25 96 ARG A N 1
ATOM 779 C CA . ARG A 1 96 ? 4.197 2.457 8.884 1.00 96.25 96 ARG A CA 1
ATOM 780 C C . ARG A 1 96 ? 4.929 1.180 9.307 1.00 96.25 96 ARG A C 1
ATOM 782 O O . ARG A 1 96 ? 5.597 0.536 8.490 1.00 96.25 96 ARG A O 1
ATOM 789 N N . SER A 1 97 ? 4.792 0.780 10.575 1.00 95.25 97 SER A N 1
ATOM 790 C CA . SER A 1 97 ? 5.371 -0.472 11.085 1.00 95.25 97 SER A CA 1
ATOM 791 C C . SER A 1 97 ? 4.814 -1.691 10.350 1.00 95.25 97 SER A C 1
ATOM 793 O O . SER A 1 97 ? 5.547 -2.633 10.037 1.00 95.25 97 SER A O 1
ATOM 795 N N . THR A 1 98 ? 3.521 -1.671 10.044 1.00 95.19 98 THR A N 1
ATOM 796 C CA . THR A 1 98 ? 2.822 -2.788 9.420 1.00 95.19 98 THR A CA 1
ATOM 797 C C . THR A 1 98 ? 3.176 -2.944 7.945 1.00 95.19 98 THR A C 1
ATOM 799 O O . THR A 1 98 ? 3.483 -4.064 7.535 1.00 95.19 98 THR A O 1
ATOM 802 N N . ILE A 1 99 ? 3.261 -1.855 7.171 1.00 95.38 99 ILE A N 1
ATOM 803 C CA . ILE A 1 99 ? 3.776 -1.903 5.790 1.00 95.38 99 ILE A CA 1
ATOM 804 C C . ILE A 1 99 ? 5.224 -2.407 5.769 1.00 95.38 99 ILE A C 1
ATOM 806 O O . ILE A 1 99 ? 5.560 -3.286 4.975 1.00 95.38 99 ILE A O 1
ATOM 810 N N . SER A 1 100 ? 6.074 -1.936 6.688 1.00 94.75 100 SER A N 1
ATOM 811 C CA . SER A 1 100 ? 7.461 -2.419 6.796 1.00 94.75 100 SER A CA 1
ATOM 812 C C . SER A 1 100 ? 7.532 -3.928 7.003 1.00 94.75 100 SER A C 1
ATOM 814 O O . SER A 1 100 ? 8.227 -4.629 6.264 1.00 94.75 100 SER A O 1
ATOM 816 N N . LYS A 1 101 ? 6.770 -4.443 7.978 1.00 92.81 101 LYS A N 1
ATOM 817 C CA . LYS A 1 101 ? 6.674 -5.883 8.258 1.00 92.81 101 LYS A CA 1
ATOM 818 C C . LYS A 1 101 ? 6.124 -6.651 7.065 1.00 92.81 101 LYS A C 1
ATOM 820 O O . LYS A 1 101 ? 6.594 -7.758 6.789 1.00 92.81 101 LYS A O 1
ATOM 825 N N . TRP A 1 102 ? 5.160 -6.067 6.352 1.00 93.31 102 TRP A N 1
ATOM 826 C CA . TRP A 1 102 ? 4.650 -6.640 5.122 1.00 93.31 102 TRP A CA 1
ATOM 827 C C . TRP A 1 102 ? 5.805 -6.803 4.133 1.00 93.31 102 TRP A C 1
ATOM 829 O O . TRP A 1 102 ? 6.168 -7.944 3.886 1.00 93.31 102 TRP A O 1
ATOM 839 N N . PHE A 1 103 ? 6.509 -5.760 3.690 1.00 91.50 103 PHE A N 1
ATOM 840 C CA . PHE A 1 103 ? 7.612 -5.899 2.717 1.00 91.50 103 PHE A CA 1
ATOM 841 C C . PHE A 1 103 ? 8.711 -6.895 3.135 1.00 91.50 103 PHE A C 1
ATOM 843 O O . PHE A 1 103 ? 9.188 -7.674 2.308 1.00 91.50 103 PHE A O 1
ATOM 850 N N . THR A 1 104 ? 9.070 -6.967 4.422 1.00 88.00 104 THR A N 1
ATOM 851 C CA . THR A 1 104 ? 10.070 -7.942 4.901 1.00 88.00 104 THR A CA 1
ATOM 852 C C . THR A 1 104 ? 9.587 -9.398 4.869 1.00 88.00 104 THR A C 1
ATOM 854 O O . THR A 1 104 ? 10.397 -10.315 4.744 1.00 88.00 104 THR A O 1
ATOM 857 N N . GLY A 1 105 ? 8.273 -9.630 4.938 1.00 82.19 105 GLY A N 1
ATOM 858 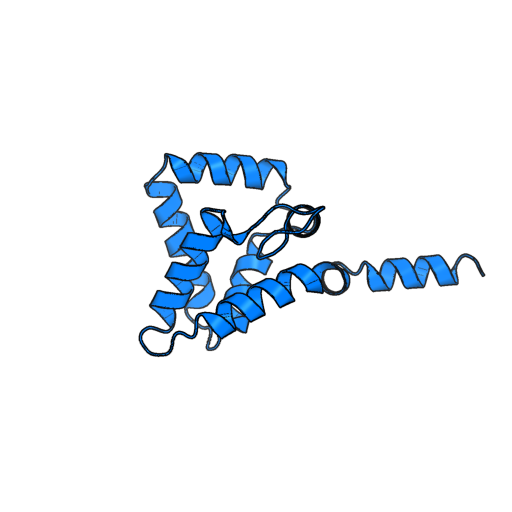C CA . GLY A 1 105 ? 7.647 -10.959 4.958 1.00 82.19 105 GLY A CA 1
ATOM 859 C C . GLY A 1 105 ? 7.529 -11.665 3.598 1.00 82.19 105 GLY A C 1
ATOM 860 O O . GLY A 1 105 ? 6.909 -12.725 3.520 1.00 82.19 105 GLY A O 1
ATOM 861 N N . SER A 1 106 ? 8.108 -11.111 2.524 1.00 74.38 106 SER A N 1
ATOM 862 C CA . SER A 1 106 ? 8.050 -11.671 1.156 1.00 74.38 106 SER A CA 1
ATOM 863 C C . SER A 1 106 ? 8.466 -13.146 1.090 1.00 74.38 106 SER A C 1
ATOM 865 O O . SER A 1 106 ? 7.832 -13.975 0.430 1.00 74.38 106 SER A O 1
ATOM 867 N N . SER A 1 107 ? 9.514 -13.499 1.840 1.00 66.25 107 SER A N 1
ATOM 868 C CA . SER A 1 107 ? 10.100 -14.843 1.841 1.00 66.25 107 SER A CA 1
ATOM 869 C C . SER A 1 107 ? 9.139 -15.936 2.308 1.00 66.25 107 SER A C 1
ATOM 871 O O . SER A 1 107 ? 9.214 -17.065 1.809 1.00 66.25 107 SER A O 1
ATOM 873 N N . ASP A 1 108 ? 8.258 -15.598 3.249 1.00 71.56 108 ASP A N 1
ATOM 874 C CA . ASP A 1 108 ? 7.258 -16.508 3.799 1.00 71.56 108 ASP A CA 1
ATOM 875 C C . ASP A 1 108 ? 6.006 -16.526 2.911 1.00 71.56 108 ASP A C 1
ATOM 877 O O . ASP A 1 108 ? 5.507 -17.605 2.595 1.00 71.56 108 ASP A O 1
ATOM 881 N N . ARG A 1 109 ? 5.567 -15.364 2.397 1.00 79.88 109 ARG A N 1
ATOM 882 C CA . ARG A 1 109 ? 4.380 -15.256 1.524 1.00 79.88 109 ARG A CA 1
ATOM 883 C C . ARG A 1 109 ? 4.522 -15.967 0.179 1.00 79.88 109 ARG A C 1
ATOM 885 O O . ARG A 1 109 ? 3.572 -16.592 -0.272 1.00 79.88 109 ARG A O 1
ATOM 892 N N . PHE A 1 110 ? 5.698 -15.920 -0.448 1.00 74.69 110 PHE A N 1
ATOM 893 C CA . PHE A 1 110 ? 5.937 -16.570 -1.750 1.00 74.69 110 PHE A CA 1
ATOM 894 C C . PHE A 1 110 ? 6.718 -17.887 -1.650 1.00 74.69 110 PHE A C 1
ATOM 896 O O . PHE A 1 110 ? 7.242 -18.404 -2.645 1.00 74.69 110 PHE A O 1
ATOM 903 N N . GLY A 1 111 ? 6.849 -18.435 -0.439 1.00 67.12 111 GLY A N 1
ATOM 904 C CA . GLY A 1 111 ? 7.450 -19.747 -0.215 1.00 67.12 111 GLY A CA 1
ATOM 905 C C . GLY A 1 111 ? 8.944 -19.840 -0.548 1.00 67.12 111 GLY A C 1
ATOM 906 O O . GLY A 1 111 ? 9.450 -20.945 -0.759 1.00 67.12 111 GLY A O 1
ATOM 907 N N . ARG A 1 112 ? 9.693 -18.726 -0.581 1.00 62.09 112 ARG A N 1
ATOM 908 C CA . ARG A 1 112 ? 11.155 -18.752 -0.801 1.00 62.09 112 ARG A CA 1
ATOM 909 C C . ARG A 1 112 ? 11.880 -19.537 0.288 1.00 62.09 112 ARG A C 1
ATOM 911 O O . ARG A 1 112 ? 12.833 -20.254 -0.016 1.00 62.09 112 ARG A O 1
ATOM 918 N N . ARG A 1 113 ? 11.401 -19.473 1.536 1.00 61.12 113 ARG A N 1
ATOM 919 C CA . ARG A 1 113 ? 11.954 -20.255 2.654 1.00 61.12 113 ARG A CA 1
ATOM 920 C C . ARG A 1 113 ? 11.772 -21.762 2.448 1.00 61.12 113 ARG A C 1
ATOM 922 O O . ARG A 1 113 ? 12.741 -22.510 2.562 1.00 61.12 113 ARG A O 1
ATOM 929 N N . SER A 1 114 ? 10.575 -22.182 2.035 1.00 59.62 114 SER A N 1
ATOM 930 C CA . SER A 1 114 ? 10.274 -23.579 1.685 1.00 59.62 114 SER A CA 1
ATOM 931 C C . SER A 1 114 ? 11.108 -24.058 0.487 1.00 59.62 114 SER A C 1
ATOM 933 O O . SER A 1 114 ? 11.711 -25.131 0.529 1.00 59.62 114 SER A O 1
ATOM 935 N N . LYS A 1 115 ? 11.249 -23.225 -0.556 1.00 59.38 115 LYS A N 1
ATOM 936 C CA . LYS A 1 115 ? 12.091 -23.521 -1.730 1.00 59.38 115 LYS A CA 1
ATOM 937 C C . LYS A 1 115 ? 13.580 -23.645 -1.366 1.00 59.38 115 LYS A C 1
ATOM 939 O O . LYS A 1 115 ? 14.254 -24.531 -1.888 1.00 59.38 115 LYS A O 1
ATOM 944 N N . ARG A 1 116 ? 14.099 -22.819 -0.446 1.00 59.81 116 ARG A N 1
ATOM 945 C CA . ARG A 1 116 ? 15.492 -22.899 0.041 1.00 59.81 116 ARG A CA 1
ATOM 946 C C . ARG A 1 116 ? 15.743 -24.154 0.879 1.00 59.81 116 ARG A C 1
ATOM 948 O O . ARG A 1 116 ? 16.786 -24.781 0.711 1.00 59.81 116 ARG A O 1
ATOM 955 N N . GLN A 1 117 ? 14.802 -24.541 1.739 1.00 59.91 117 GLN A N 1
ATOM 956 C CA . GLN A 1 117 ? 14.895 -25.789 2.507 1.00 59.91 117 GLN A CA 1
ATOM 957 C C . GLN A 1 117 ? 14.877 -27.019 1.591 1.00 59.91 117 GLN A C 1
ATOM 959 O O . GLN A 1 117 ? 15.759 -27.862 1.715 1.00 59.91 117 GLN A O 1
ATOM 964 N N . LYS A 1 118 ? 13.974 -27.065 0.601 1.00 59.75 118 LYS A N 1
ATOM 965 C CA . LYS A 1 118 ? 13.922 -28.150 -0.398 1.00 59.75 118 LYS A CA 1
ATOM 966 C C . LYS A 1 118 ? 15.187 -28.261 -1.255 1.00 59.75 118 LYS A C 1
ATOM 968 O O . LYS A 1 118 ? 15.550 -29.358 -1.662 1.00 59.75 118 LYS A O 1
ATOM 973 N N . ARG A 1 119 ? 15.853 -27.141 -1.561 1.00 59.06 119 ARG A N 1
ATOM 974 C CA . ARG A 1 119 ? 17.142 -27.153 -2.277 1.00 59.06 119 ARG A CA 1
ATOM 975 C C . ARG A 1 119 ? 18.274 -27.702 -1.407 1.00 59.06 119 ARG A C 1
ATOM 977 O O . ARG A 1 119 ? 19.045 -28.512 -1.896 1.00 59.06 119 ARG A O 1
ATOM 984 N N . ARG A 1 120 ? 18.332 -27.321 -0.126 1.00 58.84 120 ARG A N 1
ATOM 985 C CA . ARG A 1 120 ? 19.325 -27.840 0.833 1.00 58.84 120 ARG A CA 1
ATOM 986 C C . ARG A 1 120 ? 19.161 -29.331 1.137 1.00 58.84 120 ARG A C 1
ATOM 988 O O . ARG A 1 120 ? 20.156 -30.002 1.349 1.00 58.84 120 ARG A O 1
ATOM 995 N N . SER A 1 121 ? 17.932 -29.846 1.149 1.00 59.69 121 SER A N 1
ATOM 996 C CA . SER A 1 121 ? 17.664 -31.270 1.396 1.00 59.69 121 SER A CA 1
ATOM 997 C C . SER A 1 121 ? 17.895 -32.173 0.180 1.00 59.69 121 SER A C 1
ATOM 999 O O . SER A 1 121 ? 17.829 -33.382 0.323 1.00 59.69 121 SER A O 1
ATOM 1001 N N . LYS A 1 122 ? 18.082 -31.605 -1.020 1.00 57.78 122 LYS A N 1
ATOM 1002 C CA . LYS A 1 122 ? 18.420 -32.344 -2.252 1.00 57.78 122 LYS A CA 1
ATOM 1003 C C . LYS A 1 122 ? 19.917 -32.312 -2.585 1.00 57.78 122 LYS A C 1
ATOM 1005 O O . LYS A 1 122 ? 20.326 -32.937 -3.554 1.00 57.78 122 LYS A O 1
ATOM 1010 N N . SER A 1 123 ? 20.702 -31.531 -1.842 1.00 54.28 123 SER A N 1
ATOM 1011 C CA . SER A 1 123 ? 22.157 -31.399 -1.995 1.00 54.28 123 SER A CA 1
ATOM 1012 C C . SER A 1 123 ? 22.938 -32.119 -0.885 1.00 54.28 123 SER A C 1
ATOM 1014 O O . SER A 1 123 ? 24.114 -31.824 -0.689 1.00 54.28 123 SER A O 1
ATOM 1016 N N . LEU A 1 124 ? 22.257 -32.978 -0.125 1.00 47.41 124 LEU A N 1
ATOM 1017 C CA . LEU A 1 124 ? 22.761 -33.894 0.899 1.00 47.41 124 LEU A CA 1
ATOM 1018 C C . LEU A 1 124 ? 22.284 -35.295 0.516 1.00 47.41 124 LEU A C 1
ATOM 1020 O O . LEU A 1 124 ? 23.050 -36.245 0.759 1.00 47.41 124 LEU A O 1
#